Protein AF-M5EF00-F1 (afdb_monomer_lite)

Structure (mmCIF, N/CA/C/O backbone):
data_AF-M5EF00-F1
#
_entry.id   AF-M5EF00-F1
#
loop_
_atom_site.group_PDB
_atom_site.id
_atom_site.type_symbol
_atom_site.label_atom_id
_atom_site.label_alt_id
_atom_site.label_comp_id
_atom_site.label_asym_id
_atom_site.label_entity_id
_atom_site.label_seq_id
_atom_site.pdbx_PDB_ins_code
_atom_site.Cartn_x
_atom_site.Cartn_y
_atom_site.Cartn_z
_atom_site.occupancy
_atom_site.B_iso_or_equiv
_atom_site.auth_seq_id
_atom_site.auth_comp_id
_atom_site.auth_asym_id
_atom_site.auth_atom_id
_atom_site.pdbx_PDB_model_num
ATOM 1 N N . MET A 1 1 ? -4.031 1.689 17.058 1.00 53.53 1 MET A N 1
ATOM 2 C CA . MET A 1 1 ? -2.881 0.759 16.975 1.00 53.53 1 MET A CA 1
ATOM 3 C C . MET A 1 1 ? -1.871 1.286 15.965 1.00 53.53 1 MET A C 1
ATOM 5 O O . MET A 1 1 ? -2.273 1.985 15.041 1.00 53.53 1 MET A O 1
ATOM 9 N N . THR A 1 2 ? -0.584 0.990 16.136 1.00 52.84 2 THR A N 1
ATOM 10 C CA . THR A 1 2 ? 0.446 1.297 15.129 1.00 52.84 2 THR A CA 1
ATOM 11 C C . THR A 1 2 ? 0.670 0.035 14.308 1.00 52.84 2 THR A C 1
ATOM 13 O O . THR A 1 2 ? 0.964 -1.005 14.890 1.00 52.84 2 THR A O 1
ATOM 16 N N . ALA A 1 3 ? 0.472 0.093 12.991 1.00 58.34 3 ALA A N 1
ATOM 17 C CA . ALA A 1 3 ? 0.719 -1.060 12.130 1.00 58.34 3 ALA A CA 1
ATOM 18 C C . ALA A 1 3 ? 2.187 -1.084 11.697 1.00 58.34 3 ALA A C 1
ATOM 20 O O . ALA A 1 3 ? 2.658 -0.198 10.980 1.00 58.34 3 ALA A O 1
ATOM 21 N N . ASP A 1 4 ? 2.899 -2.119 12.132 1.00 59.53 4 ASP A N 1
ATOM 22 C CA . ASP A 1 4 ? 4.238 -2.436 11.649 1.00 59.53 4 ASP A CA 1
ATOM 23 C C . ASP A 1 4 ? 4.199 -3.048 10.245 1.00 59.53 4 ASP A C 1
ATOM 25 O O . ASP A 1 4 ? 3.181 -3.591 9.806 1.00 59.53 4 ASP A O 1
ATOM 29 N N . THR A 1 5 ? 5.336 -2.997 9.541 1.00 53.91 5 THR A N 1
ATOM 30 C CA . THR A 1 5 ? 5.475 -3.414 8.134 1.00 53.91 5 THR A CA 1
ATOM 31 C C . THR A 1 5 ? 4.954 -4.832 7.917 1.00 53.91 5 THR A C 1
ATOM 33 O O . THR A 1 5 ? 4.326 -5.099 6.903 1.00 53.91 5 THR A O 1
ATOM 36 N N . ASN A 1 6 ? 5.111 -5.713 8.909 1.00 55.41 6 ASN A N 1
ATOM 37 C CA . ASN A 1 6 ? 4.624 -7.093 8.882 1.00 55.41 6 ASN A CA 1
ATOM 38 C C . ASN A 1 6 ? 3.091 -7.232 8.836 1.00 55.41 6 ASN A C 1
ATOM 40 O O . ASN A 1 6 ? 2.605 -8.212 8.280 1.00 55.41 6 ASN A O 1
ATOM 44 N N . VAL A 1 7 ? 2.325 -6.288 9.396 1.00 62.22 7 VAL A N 1
ATOM 45 C CA . VAL A 1 7 ? 0.849 -6.307 9.334 1.00 62.22 7 VAL A CA 1
ATOM 46 C C . VAL A 1 7 ? 0.375 -5.885 7.944 1.00 62.22 7 VAL A C 1
ATOM 48 O O . VAL A 1 7 ? -0.497 -6.529 7.375 1.00 62.22 7 VAL A O 1
ATOM 51 N N . LEU A 1 8 ? 1.003 -4.857 7.363 1.00 60.34 8 LEU A N 1
ATOM 52 C CA . LEU A 1 8 ? 0.679 -4.384 6.011 1.00 60.34 8 LEU A CA 1
ATOM 53 C C . LEU A 1 8 ? 1.178 -5.324 4.913 1.00 60.34 8 LEU A C 1
ATOM 55 O O . LEU A 1 8 ? 0.546 -5.456 3.872 1.00 60.34 8 LEU A O 1
ATOM 59 N N . LEU A 1 9 ? 2.312 -5.990 5.137 1.00 58.41 9 LEU A N 1
ATOM 60 C CA . LEU A 1 9 ? 2.833 -6.967 4.189 1.00 58.41 9 LEU A CA 1
ATOM 61 C C . LEU A 1 9 ? 1.853 -8.131 4.025 1.00 58.41 9 LEU A C 1
ATOM 63 O O . LEU A 1 9 ? 1.663 -8.603 2.916 1.00 58.41 9 LEU A O 1
ATOM 67 N N . ARG A 1 10 ? 1.195 -8.548 5.111 1.00 60.38 10 ARG A N 1
ATOM 68 C CA . ARG A 1 10 ? 0.244 -9.667 5.112 1.00 60.38 10 ARG A CA 1
ATOM 69 C C . ARG A 1 10 ? -1.104 -9.331 4.487 1.00 60.38 10 ARG A C 1
ATOM 71 O O . ARG A 1 10 ? -1.802 -10.245 4.093 1.00 60.38 10 ARG A O 1
ATOM 78 N N . THR A 1 11 ? -1.478 -8.059 4.377 1.00 54.78 11 THR A N 1
ATOM 79 C CA . THR A 1 11 ? -2.694 -7.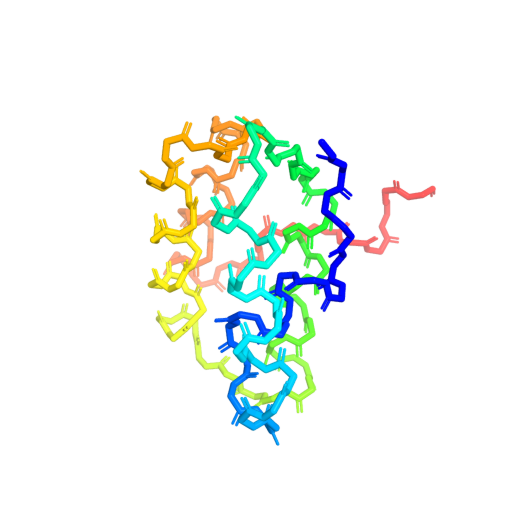673 3.641 1.00 54.78 11 THR A CA 1
ATOM 80 C C . THR A 1 11 ? -2.459 -7.443 2.153 1.00 54.78 11 THR A C 1
ATOM 82 O O . THR A 1 11 ? -3.421 -7.383 1.395 1.00 54.78 11 THR A O 1
ATOM 85 N N . ILE A 1 12 ? -1.201 -7.304 1.729 1.00 57.72 12 ILE A N 1
ATOM 86 C CA . ILE A 1 12 ? -0.833 -7.003 0.338 1.00 57.72 12 ILE A CA 1
ATOM 87 C C . ILE A 1 12 ? -0.186 -8.207 -0.354 1.00 57.72 12 ILE A C 1
ATOM 89 O O . ILE A 1 12 ? -0.348 -8.373 -1.560 1.00 57.72 12 ILE A O 1
ATOM 93 N N . VAL A 1 13 ? 0.542 -9.042 0.387 1.00 56.12 13 VAL A N 1
ATOM 94 C CA . VAL A 1 13 ? 1.167 -10.263 -0.121 1.00 56.12 13 VAL A CA 1
ATOM 95 C C . VAL A 1 13 ? 0.318 -11.452 0.297 1.00 56.12 13 VAL A C 1
ATOM 97 O O . VAL A 1 13 ? 0.336 -11.860 1.456 1.00 56.12 13 VAL A O 1
ATOM 100 N N . ASP A 1 14 ? -0.383 -12.025 -0.673 1.00 51.78 14 ASP A N 1
ATOM 101 C CA . ASP A 1 14 ? -1.148 -13.262 -0.531 1.00 51.78 14 ASP A CA 1
ATOM 102 C C . ASP A 1 14 ? -0.226 -14.501 -0.566 1.00 51.78 14 ASP A C 1
ATOM 104 O O . ASP A 1 14 ? -0.372 -15.392 -1.395 1.00 51.78 14 ASP A O 1
ATOM 108 N N . ASP A 1 15 ? 0.808 -14.518 0.283 1.00 45.84 15 ASP A N 1
ATOM 109 C CA . ASP A 1 15 ? 1.768 -15.637 0.377 1.00 45.84 15 ASP A CA 1
ATOM 110 C C . ASP A 1 15 ? 1.219 -16.787 1.246 1.00 45.84 15 ASP A C 1
ATOM 112 O O . ASP A 1 15 ? 1.721 -17.909 1.194 1.00 45.84 15 ASP A O 1
ATOM 116 N N . ASP A 1 16 ? 0.221 -16.502 2.094 1.00 45.16 16 ASP A N 1
ATOM 117 C CA . ASP A 1 16 ? -0.289 -17.416 3.121 1.00 45.16 16 ASP A CA 1
ATOM 118 C C . ASP A 1 16 ? -1.722 -16.983 3.530 1.00 45.16 16 ASP A C 1
ATOM 120 O O . ASP A 1 16 ? -1.901 -16.121 4.396 1.00 45.16 16 ASP A O 1
ATOM 124 N N . GLU A 1 17 ? -2.763 -17.550 2.897 1.00 48.59 17 GLU A N 1
ATOM 125 C CA . GLU A 1 17 ? -4.192 -17.170 3.057 1.00 48.59 17 GLU A CA 1
ATOM 126 C C . GLU A 1 17 ? -4.643 -17.037 4.533 1.00 48.59 17 GLU A C 1
ATOM 128 O O . GLU A 1 17 ? -5.471 -16.189 4.897 1.00 48.59 17 GLU A O 1
ATOM 133 N N . ALA A 1 18 ? -4.070 -17.856 5.422 1.00 45.19 18 ALA A N 1
ATOM 134 C CA . ALA A 1 18 ? -4.374 -17.857 6.852 1.00 45.19 18 ALA A CA 1
ATOM 135 C C . ALA A 1 18 ? -3.791 -16.642 7.603 1.00 45.19 18 ALA A C 1
ATOM 137 O O . ALA A 1 18 ? -4.322 -16.230 8.641 1.00 45.19 18 ALA A O 1
ATOM 138 N N . GLN A 1 19 ? -2.692 -16.071 7.108 1.00 46.78 19 GLN A N 1
ATOM 139 C CA . GLN A 1 19 ? -2.078 -14.850 7.636 1.00 46.78 19 GLN A CA 1
ATOM 140 C C . GLN A 1 19 ? -2.749 -13.604 7.048 1.00 46.78 19 GLN A C 1
ATOM 142 O O . GLN A 1 19 ? -2.947 -12.638 7.789 1.00 46.78 19 GLN A O 1
ATOM 147 N N . THR A 1 20 ? -3.149 -13.659 5.772 1.00 50.53 20 THR A N 1
ATOM 148 C CA . THR A 1 20 ? -3.881 -12.594 5.072 1.00 50.53 20 THR A CA 1
ATOM 149 C C . THR A 1 20 ? -5.198 -12.280 5.776 1.00 50.53 20 THR A C 1
ATOM 151 O O . THR A 1 20 ? -5.430 -11.140 6.177 1.00 50.53 20 THR A O 1
ATOM 154 N N . THR A 1 21 ? -6.007 -13.306 6.059 1.00 52.62 21 THR A N 1
ATOM 155 C CA . THR A 1 21 ? -7.307 -13.149 6.739 1.00 52.62 21 THR A CA 1
ATOM 156 C C . THR A 1 21 ? -7.158 -12.510 8.124 1.00 52.62 21 THR A C 1
ATOM 158 O O . THR A 1 21 ? -7.871 -11.575 8.467 1.00 52.62 21 THR A O 1
ATOM 161 N N . ARG A 1 22 ? -6.166 -12.945 8.913 1.00 51.97 22 ARG A N 1
ATOM 162 C CA . ARG A 1 22 ? -5.936 -12.405 10.266 1.00 51.97 22 ARG A CA 1
ATOM 163 C C . ARG A 1 22 ? -5.439 -10.966 10.263 1.00 51.97 22 ARG A C 1
ATOM 165 O O . ARG A 1 22 ? -5.732 -10.231 11.199 1.00 51.97 22 ARG A O 1
ATOM 172 N N . ALA A 1 23 ? -4.650 -10.579 9.263 1.00 55.31 23 ALA A N 1
ATOM 173 C CA . ALA A 1 23 ? -4.164 -9.213 9.128 1.00 55.31 23 ALA A CA 1
ATOM 174 C C . ALA A 1 23 ? -5.278 -8.267 8.658 1.00 55.31 23 ALA A C 1
ATOM 176 O O . ALA A 1 23 ? -5.366 -7.152 9.165 1.00 55.31 23 ALA A O 1
ATOM 177 N N . VAL A 1 24 ? -6.155 -8.729 7.759 1.00 61.59 24 VAL A N 1
ATOM 178 C CA . VAL A 1 24 ? -7.365 -8.000 7.354 1.00 61.59 24 VAL A CA 1
ATOM 179 C C . VAL A 1 24 ? -8.310 -7.833 8.546 1.00 61.59 24 VAL A C 1
ATOM 181 O O . VAL A 1 24 ? -8.639 -6.698 8.868 1.00 61.59 24 VAL A O 1
ATOM 184 N N . ASP A 1 25 ? -8.620 -8.900 9.290 1.00 59.56 25 ASP A N 1
ATOM 185 C CA . ASP A 1 25 ? -9.468 -8.828 10.494 1.00 59.56 25 ASP A CA 1
ATOM 186 C C . ASP A 1 25 ? -8.900 -7.866 11.555 1.00 59.56 25 ASP A C 1
ATOM 188 O O . ASP A 1 25 ? -9.635 -7.117 12.203 1.00 59.56 25 ASP A O 1
ATOM 192 N N . LEU A 1 26 ? -7.575 -7.845 11.740 1.00 60.47 26 LEU A N 1
ATOM 193 C CA . LEU A 1 26 ? -6.908 -6.914 12.659 1.00 60.47 26 LEU A CA 1
ATOM 194 C C . LEU A 1 26 ? -6.992 -5.461 12.191 1.00 60.47 26 LEU A C 1
ATOM 196 O O . LEU A 1 26 ? -7.096 -4.566 13.026 1.00 60.47 26 LEU A O 1
ATOM 200 N N . LEU A 1 27 ? -6.936 -5.218 10.879 1.00 60.81 27 LEU A N 1
ATOM 201 C CA . LEU A 1 27 ? -7.136 -3.886 10.318 1.00 60.81 27 LEU A CA 1
ATOM 202 C C . LEU A 1 27 ? -8.608 -3.471 10.378 1.00 60.81 27 LEU A C 1
ATOM 204 O O . LEU A 1 27 ? -8.872 -2.305 10.631 1.00 60.81 27 LEU A O 1
ATOM 208 N N . GLU A 1 28 ? -9.560 -4.383 10.189 1.00 62.41 28 GLU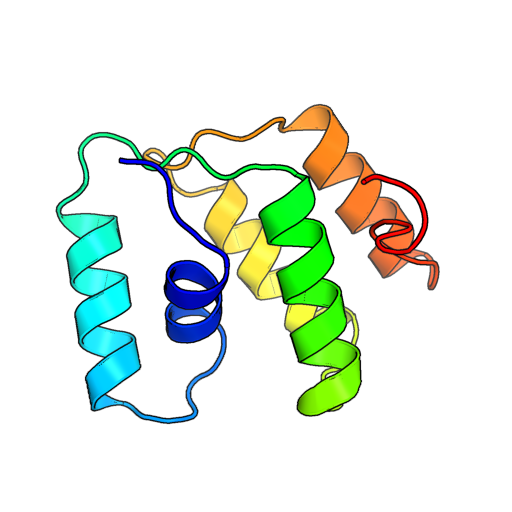 A N 1
ATOM 209 C CA . GLU A 1 28 ? -10.998 -4.082 10.227 1.00 62.41 28 GLU A CA 1
ATOM 210 C C . GLU A 1 28 ? -11.521 -3.846 11.649 1.00 62.41 28 GLU A C 1
ATOM 212 O O . GLU A 1 28 ? -12.368 -2.983 11.863 1.00 62.41 28 GLU A O 1
ATOM 217 N N . THR A 1 29 ? -10.983 -4.559 12.641 1.00 62.28 29 THR A N 1
ATOM 218 C CA . THR A 1 29 ? -11.349 -4.380 14.060 1.00 62.28 29 THR A CA 1
ATOM 219 C C . THR A 1 29 ? -10.658 -3.187 14.724 1.00 62.28 29 THR A C 1
ATOM 221 O O . THR A 1 29 ? -10.959 -2.844 15.868 1.00 62.28 29 THR A O 1
ATOM 224 N N . ALA A 1 30 ? -9.729 -2.534 14.025 1.00 62.12 30 ALA A N 1
ATOM 225 C CA . ALA A 1 30 ? -9.020 -1.368 14.518 1.00 62.12 30 ALA A CA 1
ATOM 226 C C . ALA A 1 30 ? -9.840 -0.082 14.364 1.00 62.12 30 ALA A C 1
ATOM 228 O O . ALA A 1 30 ? -10.089 0.364 13.243 1.00 62.12 30 ALA A O 1
ATOM 229 N N . ASP A 1 31 ? -10.107 0.605 15.479 1.00 64.31 31 ASP A N 1
ATOM 230 C CA . ASP A 1 31 ? -10.675 1.965 15.455 1.00 64.31 31 ASP A CA 1
ATOM 231 C C . ASP A 1 31 ? -9.794 2.950 14.666 1.00 64.31 31 ASP A C 1
ATOM 233 O O . ASP A 1 31 ? -10.280 3.880 14.024 1.00 64.31 31 ASP A O 1
ATOM 237 N N . MET A 1 32 ? -8.471 2.759 14.728 1.00 69.69 32 MET A N 1
ATOM 238 C CA . MET A 1 32 ? -7.488 3.564 14.006 1.00 69.69 32 MET A CA 1
ATOM 239 C C . MET A 1 32 ? -6.164 2.811 13.846 1.00 69.69 32 MET A C 1
ATOM 241 O O . MET A 1 32 ? -5.594 2.307 14.823 1.00 69.69 32 MET A O 1
ATOM 245 N N . VAL A 1 33 ? -5.633 2.817 12.628 1.00 74.75 33 VAL A N 1
ATOM 246 C CA . VAL A 1 33 ? -4.367 2.211 12.220 1.00 74.75 33 VAL A CA 1
ATOM 247 C C . VAL A 1 33 ? -3.406 3.314 11.792 1.00 74.75 33 VAL A C 1
ATOM 249 O O . VAL A 1 33 ? -3.516 3.870 10.702 1.00 74.75 33 VAL A O 1
ATOM 252 N N . ALA A 1 34 ? -2.443 3.640 12.649 1.00 75.44 34 ALA A N 1
ATOM 253 C CA . ALA A 1 34 ? -1.381 4.571 12.297 1.00 75.44 34 ALA A CA 1
ATOM 254 C C . ALA A 1 34 ? -0.298 3.844 11.488 1.00 75.44 34 ALA A C 1
ATOM 256 O O . ALA A 1 34 ? 0.301 2.881 11.970 1.00 75.44 34 ALA A O 1
ATOM 257 N N . VAL A 1 35 ? -0.036 4.325 10.274 1.00 78.56 35 VAL A N 1
ATOM 258 C CA . VAL A 1 35 ? 0.999 3.816 9.372 1.00 78.56 35 VAL A CA 1
ATOM 259 C C . VAL A 1 35 ? 2.059 4.891 9.175 1.00 78.56 35 VAL A C 1
ATOM 261 O O . VAL A 1 35 ? 1.7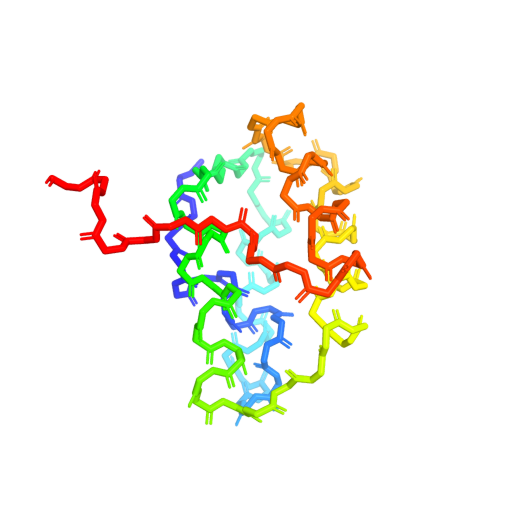81 5.997 8.702 1.00 78.56 35 VAL A O 1
ATOM 264 N N . SER A 1 36 ? 3.300 4.570 9.537 1.00 81.69 36 SER A N 1
ATOM 265 C CA . SER A 1 36 ? 4.420 5.486 9.338 1.00 81.69 36 SER A CA 1
ATOM 266 C C . SER A 1 36 ? 4.880 5.489 7.876 1.00 81.69 36 SER A C 1
ATOM 268 O O . SER A 1 36 ? 4.754 4.493 7.161 1.00 81.69 36 SER A O 1
ATOM 270 N N . LEU A 1 37 ? 5.480 6.598 7.430 1.00 80.56 37 LEU A N 1
ATOM 271 C CA . LEU A 1 37 ? 6.081 6.656 6.096 1.00 80.56 37 LEU A CA 1
ATOM 272 C C . LEU A 1 37 ? 7.184 5.598 5.950 1.00 80.56 37 LEU A C 1
ATOM 274 O O . LEU A 1 37 ? 7.256 4.938 4.921 1.00 80.56 37 LEU A O 1
ATOM 278 N N . GLN A 1 38 ? 7.987 5.384 6.998 1.00 79.31 38 GLN A N 1
ATOM 279 C CA . GLN A 1 38 ? 9.043 4.369 7.027 1.00 79.31 38 GLN A CA 1
ATOM 280 C C . GLN A 1 3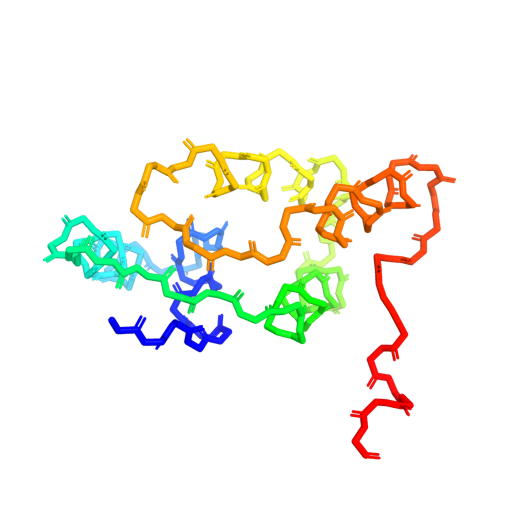8 ? 8.495 2.965 6.744 1.00 79.31 38 GLN A C 1
ATOM 282 O O . GLN A 1 38 ? 9.072 2.246 5.929 1.00 79.31 38 GLN A O 1
ATOM 287 N N . THR A 1 39 ? 7.359 2.620 7.352 1.00 79.62 39 THR A N 1
ATOM 288 C CA . THR A 1 39 ? 6.645 1.355 7.139 1.00 79.62 39 THR A CA 1
ATOM 289 C C . THR A 1 39 ? 6.263 1.174 5.666 1.00 79.62 39 THR A C 1
ATOM 291 O O . THR A 1 39 ? 6.515 0.124 5.080 1.00 79.62 39 THR A O 1
ATOM 294 N N . LEU A 1 40 ? 5.718 2.217 5.027 1.00 80.44 40 LEU A N 1
ATOM 295 C CA . LEU A 1 40 ? 5.383 2.185 3.596 1.00 80.44 40 LEU A CA 1
ATOM 296 C C . LEU A 1 40 ? 6.628 2.041 2.715 1.00 80.44 40 LEU A C 1
ATOM 298 O O . LEU A 1 40 ? 6.629 1.277 1.751 1.00 80.44 40 LEU A O 1
ATOM 302 N N . CYS A 1 41 ? 7.702 2.760 3.045 1.00 81.88 41 CYS A N 1
ATOM 303 C CA . CYS A 1 41 ? 8.957 2.683 2.308 1.00 81.88 41 CYS A CA 1
ATOM 304 C C . CYS A 1 41 ? 9.554 1.264 2.356 1.00 81.88 41 CYS A C 1
ATOM 306 O O . CYS A 1 41 ? 10.057 0.773 1.343 1.00 81.88 41 CYS A O 1
ATOM 308 N N . GLU A 1 42 ? 9.511 0.618 3.523 1.00 80.06 42 GLU A N 1
ATOM 309 C CA . GLU A 1 42 ? 9.999 -0.747 3.715 1.00 80.06 42 GLU A CA 1
ATOM 310 C C . GLU A 1 42 ? 9.121 -1.762 2.978 1.00 80.06 42 GLU A C 1
ATOM 312 O O . GLU A 1 42 ? 9.650 -2.586 2.237 1.00 80.06 42 GLU A O 1
ATOM 317 N N . LEU A 1 43 ? 7.794 -1.643 3.082 1.00 79.38 43 LEU A N 1
ATOM 318 C CA . LEU A 1 43 ? 6.829 -2.466 2.349 1.00 79.38 43 LEU A CA 1
ATOM 319 C C . LEU A 1 43 ? 7.092 -2.437 0.836 1.00 79.38 43 LEU A C 1
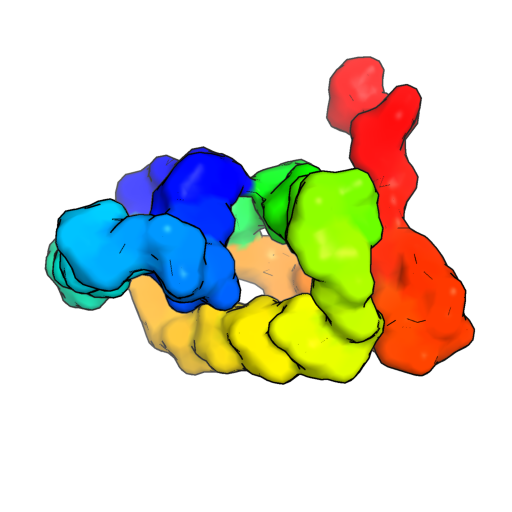ATOM 321 O O . LEU A 1 43 ? 7.255 -3.485 0.213 1.00 79.38 43 LEU A O 1
ATOM 325 N N . VAL A 1 44 ? 7.216 -1.243 0.245 1.00 82.12 44 VAL A N 1
ATOM 326 C CA . VAL A 1 44 ? 7.543 -1.087 -1.184 1.00 82.12 44 VAL A CA 1
ATOM 327 C C . VAL A 1 44 ? 8.881 -1.745 -1.513 1.00 82.12 44 VAL A C 1
ATOM 329 O O . VAL A 1 44 ? 9.020 -2.396 -2.548 1.00 82.12 44 VAL A O 1
ATOM 332 N N . TRP A 1 45 ? 9.891 -1.575 -0.657 1.00 82.88 45 TRP A N 1
ATOM 333 C CA . TRP A 1 45 ? 11.200 -2.178 -0.882 1.00 82.88 45 TRP A CA 1
ATOM 334 C C . TRP A 1 45 ? 11.148 -3.708 -0.829 1.00 82.88 45 TRP A C 1
ATOM 336 O O . TRP A 1 45 ? 11.740 -4.342 -1.704 1.00 82.88 45 TRP A O 1
ATOM 346 N N . VAL A 1 46 ? 10.434 -4.295 0.135 1.00 78.06 46 VAL A N 1
ATOM 347 C CA . VAL A 1 46 ? 10.254 -5.748 0.263 1.00 78.06 46 VAL A CA 1
ATOM 348 C C . VAL A 1 46 ? 9.501 -6.300 -0.944 1.00 78.06 46 VAL A C 1
ATOM 350 O O . VAL A 1 46 ? 9.997 -7.228 -1.574 1.00 78.06 46 VAL A O 1
ATOM 353 N N . LEU A 1 47 ? 8.376 -5.700 -1.340 1.00 78.94 47 LEU A N 1
ATOM 354 C CA . LEU A 1 47 ? 7.603 -6.133 -2.512 1.00 78.94 47 LEU A CA 1
ATOM 355 C C . LEU A 1 47 ? 8.448 -6.137 -3.792 1.00 78.94 47 LEU A C 1
ATOM 357 O O . LEU A 1 47 ? 8.455 -7.105 -4.547 1.00 78.94 47 LEU A O 1
ATOM 361 N N . ARG A 1 48 ? 9.258 -5.097 -4.006 1.00 81.00 48 ARG A N 1
ATOM 362 C CA . ARG A 1 48 ? 10.137 -5.039 -5.184 1.00 81.00 48 ARG A CA 1
ATOM 363 C C . ARG A 1 48 ? 11.327 -5.983 -5.103 1.00 81.00 48 ARG A C 1
ATOM 365 O O . ARG A 1 48 ? 11.736 -6.532 -6.118 1.00 81.00 48 ARG A O 1
ATOM 372 N N . SER A 1 49 ? 11.935 -6.107 -3.926 1.00 78.81 49 SER A N 1
ATOM 373 C CA . SER A 1 49 ? 13.234 -6.777 -3.773 1.00 78.81 49 SER A CA 1
ATOM 374 C C . SER A 1 49 ? 13.105 -8.265 -3.458 1.00 78.81 49 SER A C 1
ATOM 376 O O . SER A 1 49 ? 13.985 -9.033 -3.831 1.00 78.81 49 SER A O 1
ATOM 378 N N . ARG A 1 50 ? 12.047 -8.672 -2.747 1.00 75.81 50 ARG A N 1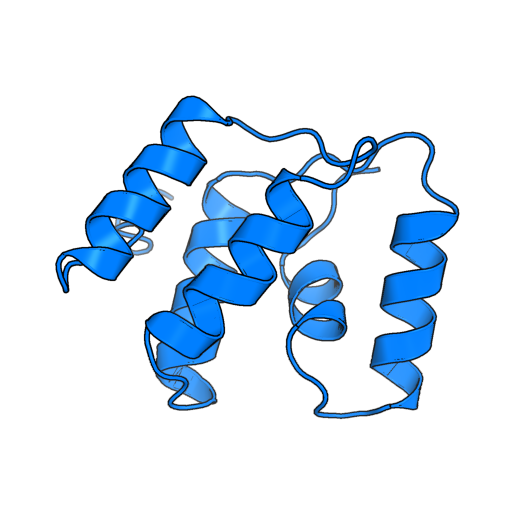
ATOM 379 C CA . ARG A 1 50 ? 11.774 -10.068 -2.366 1.00 75.81 50 ARG A CA 1
ATOM 380 C C . ARG A 1 50 ? 10.777 -10.737 -3.302 1.00 75.81 50 ARG A C 1
ATOM 382 O O . ARG A 1 50 ? 11.012 -11.876 -3.676 1.00 75.81 50 ARG A O 1
ATOM 389 N N . TYR A 1 51 ? 9.723 -10.022 -3.691 1.00 72.50 51 TYR A N 1
ATOM 390 C CA . TYR A 1 51 ? 8.633 -10.576 -4.501 1.00 72.50 51 TYR A CA 1
ATOM 391 C C . TYR A 1 51 ? 8.752 -10.260 -5.992 1.00 72.50 51 TYR A C 1
ATOM 393 O O . TYR A 1 51 ? 8.012 -10.813 -6.796 1.00 72.50 51 TYR A O 1
ATOM 401 N N . GLY A 1 52 ? 9.677 -9.374 -6.380 1.00 77.88 52 GLY A N 1
ATOM 402 C CA . GLY A 1 52 ? 9.825 -8.953 -7.774 1.00 77.88 52 GLY A CA 1
ATOM 403 C C . GLY A 1 52 ? 8.595 -8.225 -8.324 1.00 77.88 52 GLY A C 1
ATOM 404 O O . GLY A 1 52 ? 8.461 -8.127 -9.538 1.00 77.88 52 GLY A O 1
ATOM 405 N N . ALA A 1 53 ? 7.714 -7.724 -7.450 1.00 78.75 53 ALA A N 1
ATOM 406 C CA . ALA A 1 53 ? 6.463 -7.097 -7.848 1.00 78.75 53 ALA A CA 1
ATOM 407 C C . ALA A 1 53 ? 6.715 -5.822 -8.661 1.00 78.75 53 ALA A C 1
ATOM 409 O O . ALA A 1 53 ? 7.593 -5.003 -8.333 1.00 78.75 53 ALA A O 1
ATOM 410 N N . ASP A 1 54 ? 5.914 -5.643 -9.709 1.00 81.62 54 ASP A N 1
ATOM 411 C CA . ASP A 1 54 ? 5.985 -4.458 -10.540 1.00 81.62 54 ASP A CA 1
ATOM 412 C C . ASP A 1 54 ? 5.392 -3.242 -9.829 1.00 81.62 54 ASP A C 1
ATOM 414 O O . ASP A 1 54 ? 4.621 -3.314 -8.873 1.00 81.62 54 ASP A O 1
ATOM 418 N N . ARG A 1 55 ? 5.792 -2.056 -10.290 1.00 80.38 55 ARG A N 1
ATOM 419 C CA . ARG A 1 55 ? 5.402 -0.789 -9.652 1.00 80.38 55 ARG A CA 1
ATOM 420 C C . ARG A 1 55 ? 3.887 -0.604 -9.615 1.00 80.38 55 ARG A C 1
ATOM 422 O O . ARG A 1 55 ? 3.380 -0.104 -8.616 1.00 80.38 55 ARG A O 1
ATOM 429 N N . ALA A 1 56 ? 3.194 -1.015 -10.676 1.00 80.12 56 ALA A N 1
ATOM 430 C CA . ALA A 1 56 ? 1.740 -0.949 -10.766 1.00 80.12 56 ALA A CA 1
ATOM 431 C C . ALA A 1 56 ? 1.070 -1.853 -9.717 1.00 80.12 56 ALA A C 1
ATOM 433 O O . ALA A 1 56 ? 0.167 -1.398 -9.012 1.00 80.12 56 ALA A O 1
ATOM 434 N N . ASP A 1 57 ? 1.594 -3.070 -9.545 1.00 79.44 57 ASP A N 1
ATOM 435 C CA . ASP A 1 57 ? 1.093 -4.063 -8.586 1.00 79.44 57 ASP A CA 1
ATOM 436 C C . ASP A 1 57 ? 1.332 -3.650 -7.132 1.00 79.44 57 ASP A C 1
ATOM 438 O O . ASP A 1 57 ? 0.642 -4.105 -6.230 1.00 79.44 57 ASP A O 1
ATOM 442 N N . ILE A 1 58 ? 2.281 -2.743 -6.891 1.00 82.50 58 ILE A N 1
ATOM 443 C CA . ILE A 1 58 ? 2.537 -2.161 -5.569 1.00 82.50 58 ILE A CA 1
ATOM 444 C C . ILE A 1 58 ? 1.701 -0.897 -5.347 1.00 82.50 58 ILE A C 1
ATOM 446 O O . ILE A 1 58 ? 1.176 -0.667 -4.255 1.00 82.50 58 ILE A O 1
ATOM 450 N N . ALA A 1 59 ? 1.574 -0.056 -6.372 1.00 82.81 59 ALA A N 1
ATOM 451 C CA . ALA A 1 59 ? 0.888 1.223 -6.268 1.00 82.81 59 ALA A CA 1
ATOM 452 C C . ALA A 1 59 ? -0.627 1.059 -6.069 1.00 82.81 59 ALA A C 1
ATOM 454 O O . ALA A 1 59 ? -1.227 1.844 -5.334 1.00 82.81 59 ALA A O 1
ATOM 455 N N . ALA A 1 60 ? -1.251 0.056 -6.695 1.00 81.44 60 ALA A N 1
ATOM 456 C CA . ALA A 1 60 ? -2.686 -0.185 -6.555 1.00 81.44 60 ALA A CA 1
ATOM 457 C C . ALA A 1 60 ? -3.095 -0.565 -5.110 1.00 81.44 60 ALA A C 1
ATOM 459 O O . ALA A 1 60 ? -3.928 0.149 -4.545 1.00 81.44 60 ALA A O 1
ATOM 460 N N . PRO A 1 61 ? -2.481 -1.566 -4.445 1.00 77.06 61 PRO A N 1
ATOM 461 C CA . PRO A 1 61 ? -2.783 -1.889 -3.047 1.00 77.06 61 PRO A CA 1
ATOM 462 C C . PRO A 1 61 ? -2.477 -0.747 -2.075 1.00 77.06 61 PRO A C 1
ATOM 464 O O . PRO A 1 61 ? -3.249 -0.496 -1.151 1.00 77.06 61 PRO A O 1
ATOM 467 N N . LEU A 1 62 ? -1.384 -0.004 -2.297 1.00 81.50 62 LEU A N 1
ATOM 468 C CA . LEU A 1 62 ? -1.053 1.169 -1.482 1.00 81.50 62 LEU A CA 1
ATOM 469 C C . LEU A 1 62 ? -2.132 2.246 -1.567 1.00 81.50 62 LEU A C 1
ATOM 471 O O . LEU A 1 62 ? -2.510 2.809 -0.547 1.00 81.50 62 LEU A O 1
ATOM 475 N N . ARG A 1 63 ? -2.659 2.524 -2.762 1.00 83.75 63 ARG A N 1
ATOM 476 C CA . ARG A 1 63 ? -3.773 3.468 -2.929 1.00 83.75 63 ARG A CA 1
ATOM 477 C C . ARG A 1 63 ? -5.024 3.003 -2.197 1.00 83.75 63 ARG A C 1
ATOM 479 O O . ARG A 1 63 ? -5.668 3.821 -1.548 1.00 83.75 63 ARG A O 1
ATOM 486 N N . THR A 1 64 ? -5.340 1.711 -2.265 1.00 81.81 64 THR A N 1
ATOM 487 C CA . THR A 1 64 ? -6.454 1.129 -1.507 1.00 81.81 64 THR A CA 1
ATOM 488 C C . THR A 1 64 ? -6.256 1.341 -0.008 1.00 81.81 64 THR A C 1
ATOM 490 O O . THR A 1 64 ? -7.151 1.866 0.643 1.00 81.81 64 THR A O 1
ATOM 493 N N . LEU A 1 65 ? -5.057 1.058 0.514 1.00 79.06 65 LEU A N 1
ATOM 494 C CA . LEU A 1 65 ? -4.711 1.264 1.923 1.00 79.06 65 LEU A CA 1
ATOM 495 C C . LEU A 1 65 ? -4.836 2.736 2.360 1.00 79.06 65 LEU A C 1
ATOM 497 O O . LEU A 1 65 ? -5.343 3.016 3.442 1.00 79.06 65 LEU A O 1
ATOM 501 N N . LEU A 1 66 ? -4.391 3.689 1.532 1.00 81.19 66 LEU A N 1
ATOM 502 C CA . LEU A 1 66 ? -4.505 5.128 1.822 1.00 81.19 66 LEU A CA 1
ATOM 503 C C . LEU A 1 66 ? -5.958 5.635 1.781 1.00 81.19 66 LEU A C 1
ATOM 505 O O . LEU A 1 66 ? -6.278 6.658 2.399 1.00 81.19 66 LEU A O 1
ATOM 509 N N . ASN A 1 67 ? -6.832 4.951 1.042 1.00 81.12 67 ASN A N 1
ATOM 510 C CA . ASN A 1 67 ? -8.253 5.277 0.949 1.00 81.12 67 ASN A CA 1
ATOM 511 C C . ASN A 1 67 ? -9.087 4.662 2.080 1.00 81.12 67 ASN A C 1
ATOM 513 O O . ASN A 1 67 ? -10.240 5.057 2.254 1.00 81.12 67 ASN A O 1
ATOM 517 N N . THR A 1 68 ? -8.524 3.754 2.877 1.00 80.19 68 THR A N 1
ATOM 518 C CA . THR A 1 68 ? -9.212 3.191 4.038 1.00 80.19 68 THR A CA 1
ATOM 519 C C . THR A 1 68 ? -9.394 4.256 5.125 1.00 80.19 68 THR A C 1
ATOM 521 O O . THR A 1 68 ? -8.452 4.944 5.523 1.00 80.19 68 THR A O 1
ATOM 524 N N . SER A 1 69 ? -10.624 4.408 5.620 1.00 75.69 69 SER A N 1
ATOM 525 C CA . SER A 1 69 ? -11.023 5.471 6.556 1.00 75.69 69 SER A CA 1
ATOM 526 C C . SER A 1 69 ? -10.367 5.372 7.933 1.00 75.69 69 SER A C 1
ATOM 528 O O . SER A 1 69 ? -10.183 6.393 8.595 1.00 75.69 69 SER A O 1
ATOM 530 N N . ASN A 1 70 ? -9.984 4.170 8.358 1.00 74.94 70 ASN A N 1
ATOM 531 C CA . ASN A 1 70 ? -9.315 3.933 9.631 1.00 74.94 70 ASN A CA 1
ATOM 532 C C . ASN A 1 70 ? -7.780 3.992 9.530 1.00 74.94 70 ASN A C 1
ATOM 534 O O . ASN A 1 70 ? -7.110 3.846 10.550 1.00 74.94 70 ASN A O 1
ATOM 538 N N . VAL A 1 71 ? -7.204 4.247 8.347 1.00 79.94 71 VAL A N 1
ATOM 539 C CA . VAL A 1 71 ? -5.752 4.379 8.161 1.00 79.94 71 VAL A CA 1
ATOM 540 C C . VAL A 1 71 ? -5.323 5.840 8.283 1.00 79.94 71 VAL A C 1
ATOM 542 O O . VAL A 1 71 ? -5.711 6.714 7.502 1.00 79.94 71 VAL A O 1
ATOM 545 N N . VAL A 1 72 ? -4.459 6.102 9.261 1.00 83.00 72 VAL A N 1
ATOM 546 C CA . VAL A 1 72 ? -3.847 7.408 9.511 1.00 83.00 72 VAL A CA 1
ATOM 547 C C . VAL A 1 72 ? -2.385 7.364 9.103 1.00 83.00 72 VAL A C 1
ATOM 549 O O . VAL A 1 72 ? -1.593 6.570 9.599 1.00 83.00 72 VAL A O 1
ATOM 552 N N . VAL A 1 73 ? -2.017 8.254 8.194 1.00 85.06 73 VAL A N 1
ATOM 553 C CA . VAL A 1 73 ? -0.705 8.306 7.553 1.00 85.06 73 VAL A CA 1
ATOM 554 C C . VAL A 1 73 ? -0.419 9.741 7.141 1.00 85.06 73 VAL A C 1
ATOM 556 O O . VAL A 1 73 ? -1.336 10.545 6.959 1.00 85.06 73 VAL A O 1
ATOM 559 N N . ASN A 1 74 ? 0.856 10.079 6.954 1.00 85.62 74 ASN A N 1
ATOM 560 C CA . ASN A 1 74 ? 1.236 11.321 6.291 1.00 85.62 74 ASN A CA 1
ATOM 561 C C . ASN A 1 74 ? 0.837 11.256 4.802 1.00 85.62 74 ASN A C 1
ATOM 563 O O . ASN A 1 74 ? 1.641 10.861 3.957 1.00 85.62 74 ASN A O 1
ATOM 567 N N . ARG A 1 75 ? -0.423 11.607 4.504 1.00 84.00 75 ARG A N 1
ATOM 568 C CA . ARG A 1 75 ? -1.014 11.562 3.155 1.00 84.00 75 ARG A CA 1
ATOM 569 C C . ARG A 1 75 ? -0.173 12.317 2.117 1.00 84.00 75 ARG A C 1
ATOM 571 O O . ARG A 1 75 ? 0.183 11.684 1.128 1.00 84.00 75 ARG A O 1
ATOM 578 N N . PRO A 1 76 ? 0.259 13.576 2.351 1.00 85.12 76 PRO A N 1
ATOM 579 C CA . PRO A 1 76 ? 1.105 14.287 1.391 1.00 85.12 76 PRO A CA 1
ATOM 580 C C . PRO A 1 76 ? 2.401 13.541 1.051 1.00 85.12 76 PRO A C 1
ATOM 582 O O . PRO A 1 76 ? 2.785 13.450 -0.113 1.00 85.12 76 PRO A O 1
ATOM 585 N N . ALA A 1 77 ? 3.075 12.972 2.055 1.00 83.06 77 ALA A N 1
ATOM 586 C CA . ALA A 1 77 ? 4.313 12.232 1.829 1.00 83.06 77 ALA A CA 1
ATOM 587 C C . ALA A 1 77 ? 4.074 10.888 1.119 1.00 83.06 77 ALA A C 1
ATOM 589 O O . ALA A 1 77 ? 4.865 10.497 0.260 1.00 83.06 77 ALA A O 1
ATOM 590 N N . ALA A 1 78 ? 2.984 10.190 1.449 1.00 85.00 78 ALA A N 1
ATOM 591 C CA . ALA A 1 78 ? 2.626 8.923 0.818 1.00 85.00 78 ALA A CA 1
ATOM 592 C C . ALA A 1 78 ? 2.226 9.102 -0.658 1.00 85.00 78 ALA A C 1
ATOM 594 O O . ALA A 1 78 ? 2.671 8.338 -1.514 1.00 85.00 78 ALA A O 1
ATOM 595 N N . GLU A 1 79 ? 1.452 10.141 -0.975 1.00 85.69 79 GLU A N 1
ATOM 596 C CA . GLU A 1 79 ? 1.068 10.490 -2.349 1.00 85.69 79 GLU A CA 1
ATOM 597 C C . GLU A 1 79 ? 2.270 10.942 -3.187 1.00 85.69 79 GLU A C 1
ATOM 599 O O . GLU A 1 79 ? 2.405 10.548 -4.350 1.00 85.69 79 GLU A O 1
ATOM 604 N N . ALA A 1 80 ? 3.194 11.708 -2.595 1.00 85.75 80 ALA A N 1
ATOM 605 C CA . ALA A 1 80 ? 4.453 12.062 -3.245 1.00 85.75 80 ALA A CA 1
ATOM 606 C C . ALA A 1 80 ? 5.300 10.814 -3.553 1.00 85.75 80 ALA A C 1
ATOM 608 O O . ALA A 1 80 ? 5.833 10.681 -4.656 1.00 85.75 80 ALA A O 1
ATOM 609 N N . GLY A 1 81 ? 5.377 9.870 -2.609 1.00 84.81 81 GLY A N 1
ATOM 610 C CA . GLY A 1 81 ? 6.043 8.582 -2.806 1.00 84.81 81 GLY A CA 1
ATOM 611 C C . GLY A 1 81 ? 5.409 7.758 -3.930 1.00 84.81 81 GLY A C 1
ATOM 612 O O . GLY A 1 81 ? 6.132 7.216 -4.768 1.00 84.81 81 GLY A O 1
ATOM 613 N N . LEU A 1 82 ? 4.072 7.691 -3.987 1.00 85.25 82 LEU A N 1
ATOM 614 C CA . LEU A 1 82 ? 3.331 7.008 -5.058 1.00 85.25 82 LEU A CA 1
ATOM 615 C C . LEU A 1 82 ? 3.616 7.645 -6.421 1.00 85.25 82 LEU A C 1
ATOM 617 O O . LEU A 1 82 ? 3.918 6.937 -7.376 1.00 85.25 82 LEU A O 1
ATOM 621 N N . SER A 1 83 ? 3.604 8.976 -6.492 1.00 85.12 83 SER A N 1
ATOM 622 C CA . SER A 1 83 ? 3.897 9.718 -7.724 1.00 85.12 83 SER A CA 1
ATOM 623 C C . SER A 1 83 ? 5.325 9.455 -8.220 1.00 85.12 83 SER A C 1
ATOM 625 O O . SER A 1 83 ? 5.558 9.269 -9.413 1.00 85.12 83 SER A O 1
ATOM 627 N N . LEU A 1 84 ? 6.295 9.377 -7.300 1.00 84.62 84 LEU A N 1
ATOM 628 C CA . LEU A 1 84 ? 7.674 8.985 -7.606 1.00 84.62 84 LEU A CA 1
ATOM 629 C C . LEU A 1 84 ? 7.771 7.534 -8.081 1.00 84.62 84 LEU A C 1
ATOM 631 O O . LEU A 1 84 ? 8.573 7.242 -8.969 1.00 84.62 84 LEU A O 1
ATOM 635 N N . LEU A 1 85 ? 6.994 6.628 -7.484 1.00 83.38 85 LEU A N 1
ATOM 636 C CA . LEU A 1 85 ? 6.952 5.224 -7.878 1.00 83.38 85 LEU A CA 1
ATOM 637 C C . LEU A 1 85 ? 6.409 5.085 -9.306 1.00 83.38 85 LEU A C 1
ATOM 639 O O . LEU A 1 85 ? 7.066 4.440 -10.120 1.00 83.38 85 LEU A O 1
ATOM 643 N N . ASP A 1 86 ? 5.300 5.750 -9.633 1.00 80.81 86 ASP A N 1
ATOM 644 C CA . ASP A 1 86 ? 4.706 5.751 -10.978 1.00 80.81 86 ASP A CA 1
ATOM 645 C C . ASP A 1 86 ? 5.642 6.352 -12.033 1.00 80.81 86 ASP A C 1
ATOM 647 O O . ASP A 1 86 ? 5.760 5.823 -13.135 1.00 80.81 86 ASP A O 1
ATOM 651 N N . ALA A 1 87 ? 6.388 7.404 -11.679 1.00 83.38 87 ALA A N 1
ATOM 652 C CA . ALA A 1 87 ? 7.398 8.014 -12.547 1.00 83.38 87 ALA A CA 1
ATOM 653 C C . ALA A 1 87 ? 8.648 7.129 -12.769 1.00 83.38 87 ALA A C 1
ATOM 655 O O . ALA A 1 87 ? 9.633 7.567 -13.365 1.00 83.38 87 ALA A O 1
ATOM 656 N N . GLY A 1 88 ? 8.658 5.892 -12.260 1.00 76.75 88 GLY A N 1
ATOM 657 C CA . GLY A 1 88 ? 9.777 4.956 -12.382 1.00 76.75 88 GLY A CA 1
ATOM 658 C C . GLY A 1 88 ? 10.866 5.133 -11.317 1.00 76.75 88 GLY A C 1
ATOM 659 O O . GLY A 1 88 ? 11.829 4.355 -11.285 1.00 76.75 88 GLY A O 1
ATOM 660 N N . GLY A 1 89 ? 10.702 6.103 -10.418 1.00 78.00 89 GLY A N 1
ATOM 661 C CA . GLY A 1 89 ? 11.605 6.426 -9.321 1.00 78.00 89 GLY A CA 1
ATOM 662 C C . GLY A 1 89 ? 11.506 5.474 -8.125 1.00 78.00 89 GLY A C 1
ATOM 663 O O . GLY A 1 89 ? 10.988 4.356 -8.197 1.00 78.00 89 GLY A O 1
ATOM 664 N N . ARG A 1 90 ? 12.081 5.905 -6.997 1.00 72.88 90 ARG A N 1
ATOM 665 C CA . ARG A 1 90 ? 12.016 5.192 -5.712 1.00 72.88 90 ARG A CA 1
ATOM 666 C C . ARG A 1 90 ? 11.026 5.910 -4.799 1.00 72.88 90 ARG A C 1
ATOM 668 O O . ARG A 1 90 ? 11.170 7.111 -4.613 1.00 72.88 90 ARG A O 1
ATOM 675 N N . PHE A 1 91 ? 10.101 5.154 -4.205 1.00 71.44 91 PHE A N 1
ATOM 676 C CA . PHE A 1 91 ? 9.096 5.652 -3.258 1.00 71.44 91 PHE A CA 1
ATOM 677 C C . PHE A 1 91 ? 9.738 6.382 -2.062 1.00 71.44 91 PHE A C 1
ATOM 679 O O . PHE A 1 91 ? 9.362 7.504 -1.749 1.00 71.44 91 PHE A O 1
ATOM 686 N N . CYS A 1 92 ? 10.785 5.798 -1.463 1.00 67.88 92 CYS A N 1
ATOM 687 C CA . CYS A 1 92 ? 11.664 6.474 -0.503 1.00 67.88 92 CYS A CA 1
ATOM 688 C C . CYS A 1 92 ? 13.096 5.924 -0.560 1.00 67.88 92 CYS A C 1
ATOM 690 O O . CYS A 1 92 ? 13.368 4.879 -1.159 1.00 67.88 92 CYS A O 1
ATOM 692 N N . ARG A 1 93 ? 14.019 6.590 0.144 1.00 61.41 93 ARG A N 1
ATOM 693 C CA . ARG A 1 93 ? 15.416 6.168 0.309 1.00 61.41 93 ARG A CA 1
ATOM 694 C C . ARG A 1 93 ? 15.629 5.549 1.706 1.00 61.41 93 ARG A C 1
ATOM 696 O O . ARG A 1 93 ? 16.174 6.190 2.589 1.00 61.41 93 ARG A O 1
ATOM 703 N N . TRP A 1 94 ? 15.216 4.290 1.894 1.00 49.88 94 TRP A N 1
ATOM 704 C CA . TRP A 1 94 ? 15.236 3.589 3.199 1.00 49.88 94 TRP A CA 1
ATOM 705 C C . TRP A 1 94 ? 16.631 3.487 3.855 1.00 49.88 94 TRP A C 1
ATOM 707 O O . TRP A 1 94 ? 16.756 3.529 5.070 1.00 49.88 94 TRP A O 1
ATOM 717 N N . ARG A 1 95 ? 17.710 3.447 3.061 1.00 51.41 95 ARG A N 1
ATOM 718 C CA . ARG A 1 95 ? 19.097 3.290 3.549 1.00 51.41 95 ARG A CA 1
ATOM 719 C C . ARG A 1 95 ? 19.704 4.497 4.290 1.00 51.41 95 ARG A C 1
ATOM 721 O O . ARG A 1 95 ? 20.879 4.429 4.630 1.00 51.41 95 ARG A O 1
ATOM 728 N N . HIS A 1 96 ? 18.982 5.604 4.470 1.00 46.81 96 HIS A N 1
ATOM 729 C CA . HIS A 1 96 ? 19.557 6.841 5.025 1.00 46.81 96 HIS A CA 1
ATOM 730 C C . HIS A 1 96 ? 18.645 7.570 6.028 1.00 46.81 96 HIS A C 1
ATOM 732 O O . HIS A 1 96 ? 18.854 8.750 6.282 1.00 46.81 96 HIS A O 1
ATOM 738 N N . CYS A 1 97 ? 17.613 6.902 6.553 1.00 40.28 97 CYS A N 1
ATOM 739 C CA . CYS A 1 97 ? 16.642 7.512 7.472 1.00 40.28 97 CYS A CA 1
ATOM 740 C C . CYS A 1 97 ? 16.656 6.915 8.892 1.00 40.28 97 CYS A C 1
ATOM 742 O O . CYS A 1 97 ? 15.709 7.156 9.633 1.00 40.28 97 CYS A O 1
ATOM 744 N N . ILE A 1 98 ? 17.700 6.168 9.268 1.00 39.62 98 ILE A N 1
ATOM 745 C CA . ILE A 1 98 ? 17.965 5.755 10.659 1.00 39.62 98 ILE A CA 1
ATOM 746 C C . ILE A 1 98 ? 19.201 6.498 11.147 1.00 39.62 98 ILE A C 1
ATOM 748 O O . ILE A 1 98 ? 20.187 6.514 10.372 1.00 39.62 98 ILE A O 1
#

InterPro domains:
  IPR002716 PIN domain [PF01850] (4-82)
  IPR029060 PIN-like domain superfamily [SSF88723] (3-78)

Radius of gyration: 12.78 Å; chains: 1; bounding box: 31×32×30 Å

Foldseek 3Di:
DEDALQLLLLCLDPPDVVSNVVSVVVLVPAQAYEYELLSLLVNVCCCCPVVVDALVSSLVSLVVQLPDPRYDYPVVLQVVLNVQSVVVHRSDDNVPDD

pLDDT: mean 70.51, std 13.39, range [39.62, 85.75]

Sequence (98 aa):
MTADTNVLLRTIVDDDEAQTTRAVDLLETADMVAVSLQTLCELVWVLRSRYGADRADIAAPLRTLLNTSNVVVNRPAAEAGLSLLDAGGRFCRWRHCI

Secondary structure (DSSP, 8-state):
-B--HHHHHHHH--S-HHHHHHHHHHHHS-S-EE--HHHHHHHHHHHHHHS---HHHHHHHHHHHHH-TTEE--HHHHHHHHHHHHTTS-S--GGG--

Organism: NCBI:txid1055526